Protein AF-A0A3D6BUP5-F1 (afdb_monomer_lite)

pLDDT: mean 82.73, std 11.27, range [47.06, 95.69]

Secondary structure (DSSP, 8-state):
-HHHHHHHHHHHHHHHHHB-TTSSB-HHHHHHHHHHHHHHHHHHHHHHHHHHHS---HHHHHHHHHHHHHHHHHHHHHHHHHHHHHHHHHIIIIIHHHHHHHHHHHHTT-

Organism: NCBI:txid1137281

Foldseek 3Di:
DVVVVVVVVVVVVVCVQQAPPVRHGHPNVVVVVVVVVVVLVVVLVVLLVVVVVDPDDPVVSVVVSVVVNVVCVCVVVVVVVVVVVVVVVCCVPPPVVVVVVVVVVVVVVD

Sequence (110 aa):
FMFGLMGGIYAISFADFFYAEDGSIGTGSWILRGLAVIIGVYGIYLYRKKQNQCSMDPKRKKKNLILMIVITFILGLGIFLSLEKWSSWYFDEHIVPAQQEEYKQMELQE

Structure (mmCIF, N/CA/C/O backbone):
data_AF-A0A3D6BUP5-F1
#
_entry.id   AF-A0A3D6BUP5-F1
#
loop_
_atom_site.group_PDB
_atom_site.id
_atom_site.type_symbol
_atom_site.label_atom_id
_atom_site.label_alt_id
_atom_site.label_comp_id
_atom_site.label_asym_id
_atom_site.label_entity_id
_atom_site.label_seq_id
_atom_site.pdbx_PDB_ins_code
_atom_site.Cartn_x
_atom_site.Cartn_y
_atom_site.Cartn_z
_atom_site.occupancy
_atom_site.B_iso_or_equiv
_atom_site.auth_seq_id
_atom_site.auth_comp_id
_atom_site.auth_asym_id
_atom_site.auth_atom_id
_atom_site.pdbx_PDB_model_num
ATOM 1 N N . PHE A 1 1 ? 29.931 7.486 -15.646 1.00 54.44 1 PHE A N 1
ATOM 2 C CA . PHE A 1 1 ? 30.003 6.218 -16.401 1.00 54.44 1 PHE A CA 1
ATOM 3 C C . PHE A 1 1 ? 29.979 4.995 -15.477 1.00 54.44 1 PHE A C 1
ATOM 5 O O . PHE A 1 1 ? 28.960 4.324 -15.462 1.00 54.44 1 PHE A O 1
ATOM 12 N N . MET A 1 2 ? 30.983 4.755 -14.614 1.00 47.06 2 MET A N 1
ATOM 13 C CA . MET A 1 2 ? 30.982 3.606 -13.671 1.00 47.06 2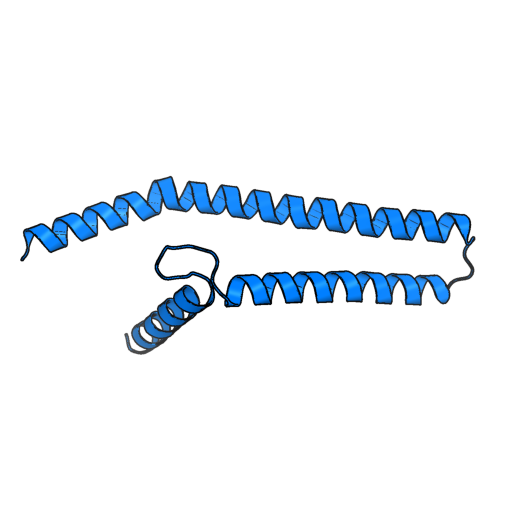 MET A CA 1
ATOM 14 C C . MET A 1 2 ? 29.786 3.563 -12.699 1.00 47.06 2 MET A C 1
ATOM 16 O O . MET A 1 2 ? 29.197 2.504 -12.525 1.00 47.06 2 MET A O 1
ATOM 20 N N . PHE A 1 3 ? 29.359 4.700 -12.133 1.00 50.34 3 PHE A N 1
ATOM 21 C CA . PHE A 1 3 ? 28.129 4.768 -11.320 1.00 50.34 3 PHE A CA 1
ATOM 22 C C . PHE A 1 3 ? 26.844 4.522 -12.129 1.00 50.34 3 PHE A C 1
ATOM 24 O O . PHE A 1 3 ? 25.864 4.037 -11.578 1.00 50.34 3 PHE A O 1
ATOM 31 N N . GLY A 1 4 ? 26.857 4.814 -13.435 1.00 51.75 4 GLY A N 1
ATOM 32 C CA . GLY A 1 4 ? 25.738 4.527 -14.337 1.00 51.75 4 GLY A CA 1
ATOM 33 C C . GLY A 1 4 ? 25.647 3.042 -14.686 1.00 51.75 4 GLY A C 1
ATOM 34 O O . GLY A 1 4 ? 24.555 2.496 -14.702 1.00 51.75 4 GLY A O 1
ATOM 35 N N . LEU A 1 5 ? 26.787 2.365 -14.868 1.00 55.19 5 LEU A N 1
ATOM 36 C CA . LEU A 1 5 ? 26.841 0.911 -15.057 1.00 55.19 5 LEU A CA 1
ATOM 37 C C . LEU A 1 5 ? 26.468 0.150 -13.776 1.00 55.19 5 LEU A C 1
ATOM 39 O O . LEU A 1 5 ? 25.670 -0.779 -13.835 1.00 55.19 5 LEU A O 1
ATOM 43 N N . MET A 1 6 ? 26.972 0.577 -12.610 1.00 55.34 6 MET A N 1
ATOM 44 C CA . MET A 1 6 ? 26.531 0.022 -11.321 1.00 55.34 6 MET A CA 1
ATOM 45 C C . MET A 1 6 ? 25.038 0.270 -11.075 1.00 55.34 6 MET A C 1
ATOM 47 O O . MET A 1 6 ? 24.347 -0.632 -10.610 1.00 55.34 6 MET A O 1
ATOM 51 N N . GLY A 1 7 ? 24.537 1.462 -11.415 1.00 60.03 7 GLY A N 1
ATOM 52 C CA . GLY A 1 7 ? 23.119 1.807 -11.318 1.00 60.03 7 GLY A CA 1
ATOM 53 C C . GLY A 1 7 ? 22.241 1.004 -12.278 1.00 60.03 7 GLY A C 1
ATOM 54 O O . GLY A 1 7 ? 21.168 0.572 -11.880 1.00 60.03 7 GLY A O 1
ATOM 55 N N . GLY A 1 8 ? 22.712 0.741 -13.500 1.00 60.91 8 GLY A N 1
ATOM 56 C CA . GLY A 1 8 ? 22.011 -0.074 -14.494 1.00 60.91 8 GLY A CA 1
ATOM 57 C C . GLY A 1 8 ? 21.876 -1.535 -14.068 1.00 60.91 8 GLY A C 1
ATOM 58 O O . GLY A 1 8 ? 20.780 -2.080 -14.110 1.00 60.91 8 GLY A O 1
ATOM 59 N N . ILE A 1 9 ? 22.951 -2.147 -13.558 1.00 66.00 9 ILE A N 1
ATOM 60 C CA . ILE A 1 9 ? 22.909 -3.523 -13.026 1.00 66.00 9 ILE A CA 1
ATOM 61 C C . ILE A 1 9 ? 21.960 -3.608 -11.822 1.00 66.00 9 ILE A C 1
ATOM 63 O O . ILE A 1 9 ? 21.170 -4.545 -11.719 1.00 66.00 9 ILE A O 1
ATOM 67 N N . TYR A 1 10 ? 21.991 -2.608 -10.935 1.00 67.56 10 TYR A N 1
ATOM 68 C CA . TYR A 1 10 ? 21.047 -2.530 -9.820 1.00 67.56 10 TYR A CA 1
ATOM 69 C C . TYR A 1 10 ? 19.604 -2.335 -10.285 1.00 67.56 10 TYR A C 1
ATOM 71 O O . TYR A 1 10 ? 18.713 -2.938 -9.704 1.00 67.56 10 TYR A O 1
ATOM 79 N N . ALA A 1 11 ? 19.361 -1.519 -11.311 1.00 69.75 11 ALA A N 1
ATOM 80 C CA . ALA A 1 11 ? 18.024 -1.259 -11.833 1.00 69.75 11 ALA A CA 1
ATOM 81 C C . ALA A 1 11 ? 17.416 -2.499 -12.503 1.00 69.75 11 ALA A C 1
ATOM 83 O O . ALA A 1 11 ? 16.241 -2.775 -12.289 1.00 69.75 11 ALA A O 1
ATOM 84 N N . ILE A 1 12 ? 18.221 -3.270 -13.239 1.00 65.75 12 ILE A N 1
ATOM 85 C CA . ILE A 1 12 ? 17.804 -4.540 -13.851 1.00 65.75 12 ILE A CA 1
ATOM 86 C C . ILE A 1 12 ? 17.514 -5.576 -12.761 1.00 65.75 12 ILE A C 1
ATOM 88 O O . ILE A 1 12 ? 16.417 -6.116 -12.704 1.00 65.75 12 ILE A O 1
ATOM 92 N N . SER A 1 13 ? 18.431 -5.759 -11.805 1.00 71.25 13 SER A N 1
ATOM 93 C CA . SER A 1 13 ? 18.207 -6.673 -10.676 1.00 71.25 13 SER A CA 1
ATOM 94 C C . SER A 1 13 ? 17.016 -6.260 -9.803 1.00 71.25 13 SER A C 1
ATOM 96 O O . SER A 1 13 ? 16.349 -7.113 -9.219 1.00 71.25 13 SER A O 1
ATOM 98 N N . PHE A 1 14 ? 16.752 -4.959 -9.689 1.00 73.38 14 PHE A N 1
ATOM 99 C CA . PHE A 1 14 ? 15.584 -4.430 -9.001 1.00 73.38 14 PHE A CA 1
ATOM 100 C C . PHE A 1 14 ? 14.310 -4.736 -9.794 1.00 73.38 14 PHE A C 1
ATOM 102 O O . PHE A 1 14 ? 13.349 -5.228 -9.211 1.00 73.38 14 PHE A O 1
ATOM 109 N N . ALA A 1 15 ? 14.304 -4.509 -11.109 1.00 74.00 15 ALA A N 1
ATOM 110 C CA . ALA A 1 15 ? 13.175 -4.835 -11.974 1.00 74.00 15 ALA A CA 1
ATOM 111 C C . ALA A 1 15 ? 12.831 -6.332 -11.912 1.00 74.00 15 ALA A C 1
ATOM 113 O O . ALA A 1 15 ? 11.687 -6.649 -11.604 1.00 74.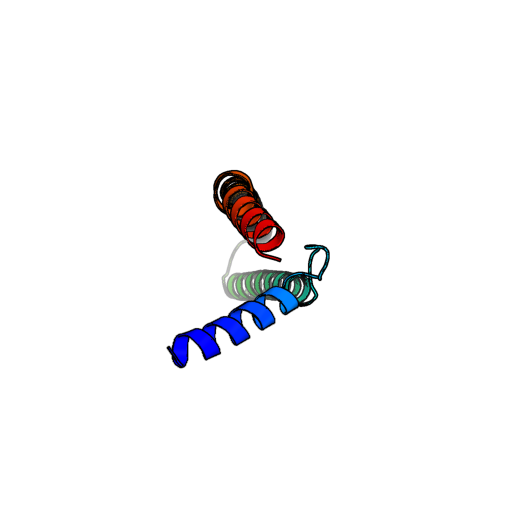00 15 ALA A O 1
ATOM 114 N N . ASP A 1 16 ? 13.814 -7.226 -12.042 1.00 75.88 16 ASP A N 1
ATOM 115 C CA . ASP A 1 16 ? 13.627 -8.687 -11.956 1.00 75.88 16 ASP A CA 1
ATOM 116 C C . ASP A 1 16 ? 13.140 -9.157 -10.575 1.00 75.88 16 ASP A C 1
ATOM 118 O O . ASP A 1 16 ? 12.500 -10.198 -10.423 1.00 75.88 16 ASP A O 1
ATOM 122 N N . PHE A 1 17 ? 13.436 -8.397 -9.516 1.00 79.12 17 PHE A N 1
ATOM 123 C CA . PHE A 1 17 ? 12.920 -8.704 -8.186 1.00 79.12 17 PHE A CA 1
ATOM 124 C C . PHE A 1 17 ? 11.429 -8.355 -8.061 1.00 79.12 17 PHE A C 1
ATOM 126 O O . PHE A 1 17 ? 10.684 -9.069 -7.383 1.00 79.12 17 PHE A O 1
ATOM 133 N N . PHE A 1 18 ? 10.969 -7.275 -8.700 1.00 80.00 18 PHE A N 1
ATOM 134 C CA . PHE A 1 18 ? 9.581 -6.797 -8.615 1.00 80.00 18 PHE A CA 1
ATOM 135 C C . PHE A 1 18 ? 8.666 -7.313 -9.731 1.00 80.00 18 PHE A C 1
ATOM 137 O O . PHE A 1 18 ? 7.453 -7.390 -9.505 1.00 80.00 18 PHE A O 1
ATOM 144 N N . TYR A 1 19 ? 9.228 -7.719 -10.867 1.00 76.75 19 TYR A N 1
ATOM 145 C CA . TYR A 1 19 ? 8.537 -8.199 -12.060 1.00 76.75 19 TYR A CA 1
ATOM 146 C C . TYR A 1 19 ? 9.136 -9.533 -12.516 1.00 76.75 19 TYR A C 1
ATOM 148 O O . TYR A 1 19 ? 10.337 -9.746 -12.406 1.00 76.75 19 TYR A O 1
ATOM 156 N N . ALA A 1 20 ? 8.300 -10.447 -12.994 1.00 76.50 20 ALA A N 1
ATOM 157 C CA . ALA A 1 20 ? 8.754 -11.658 -13.670 1.00 76.50 20 ALA A CA 1
ATOM 158 C C . ALA A 1 20 ? 9.092 -11.362 -15.145 1.00 76.50 20 ALA A C 1
ATOM 160 O O . ALA A 1 20 ? 8.752 -10.296 -15.657 1.00 76.50 20 ALA A O 1
ATOM 161 N N . GLU A 1 21 ? 9.741 -12.304 -15.839 1.00 68.56 21 GLU A N 1
ATOM 162 C CA . GLU A 1 21 ? 10.139 -12.139 -17.252 1.00 68.56 21 GLU A CA 1
ATOM 163 C C . GLU A 1 21 ? 8.951 -11.878 -18.197 1.00 68.56 21 GLU A C 1
ATOM 165 O O . GLU A 1 21 ? 9.111 -11.269 -19.250 1.00 68.56 21 GLU A O 1
ATOM 170 N N . ASP A 1 22 ? 7.744 -12.292 -17.809 1.00 69.12 22 ASP A N 1
ATOM 171 C CA . ASP A 1 22 ? 6.489 -12.035 -18.523 1.00 69.12 22 ASP A CA 1
ATOM 172 C C . ASP A 1 22 ? 5.844 -10.680 -18.160 1.00 69.12 22 ASP A C 1
ATOM 174 O O . ASP A 1 22 ? 4.725 -10.385 -18.580 1.00 69.12 22 ASP A O 1
ATOM 178 N N . GLY A 1 23 ? 6.523 -9.855 -17.356 1.00 66.88 23 GLY A N 1
ATOM 179 C CA . GLY A 1 23 ? 6.004 -8.597 -16.820 1.00 66.88 23 GLY A CA 1
ATOM 180 C C . GLY A 1 23 ? 4.974 -8.784 -15.702 1.00 66.88 23 GLY A C 1
ATOM 181 O O . GLY A 1 23 ? 4.403 -7.803 -15.220 1.00 66.88 23 GLY A O 1
ATOM 182 N N . SER A 1 24 ? 4.720 -10.023 -15.266 1.00 74.12 24 SER A N 1
ATOM 183 C CA . SER A 1 24 ? 3.799 -10.299 -14.168 1.00 74.12 24 SER A CA 1
ATOM 184 C C . SER A 1 24 ? 4.417 -9.956 -12.807 1.00 74.12 24 SER A C 1
ATOM 186 O O . SER A 1 24 ? 5.591 -9.612 -12.676 1.00 74.12 24 SER A O 1
ATOM 188 N N . ILE A 1 25 ? 3.595 -9.989 -11.759 1.00 79.25 25 ILE A N 1
ATOM 189 C CA . ILE A 1 25 ? 3.983 -9.568 -10.408 1.00 79.25 25 ILE A CA 1
ATOM 190 C C . ILE A 1 25 ? 5.068 -10.508 -9.861 1.00 79.25 25 ILE A C 1
ATOM 192 O O . ILE A 1 25 ? 4.783 -11.650 -9.498 1.00 79.25 25 ILE A O 1
ATOM 196 N N . GLY A 1 26 ? 6.290 -9.995 -9.724 1.00 83.00 26 GLY A N 1
ATOM 197 C CA . GLY A 1 26 ? 7.426 -10.718 -9.162 1.00 83.00 26 GLY A CA 1
ATOM 198 C C . GLY A 1 26 ? 7.357 -10.887 -7.640 1.00 83.00 26 GLY A C 1
ATOM 199 O O . GLY A 1 26 ? 6.522 -10.309 -6.931 1.00 83.00 26 GLY A O 1
ATOM 200 N N . THR A 1 27 ? 8.279 -11.686 -7.107 1.00 83.31 27 THR A N 1
ATOM 201 C CA . THR A 1 27 ? 8.342 -12.056 -5.682 1.00 83.31 27 THR A CA 1
ATOM 202 C C . THR A 1 27 ? 8.479 -10.839 -4.756 1.00 83.31 27 THR A C 1
ATOM 204 O O . THR A 1 27 ? 7.848 -10.776 -3.699 1.00 83.31 27 THR A O 1
ATOM 207 N N . GLY A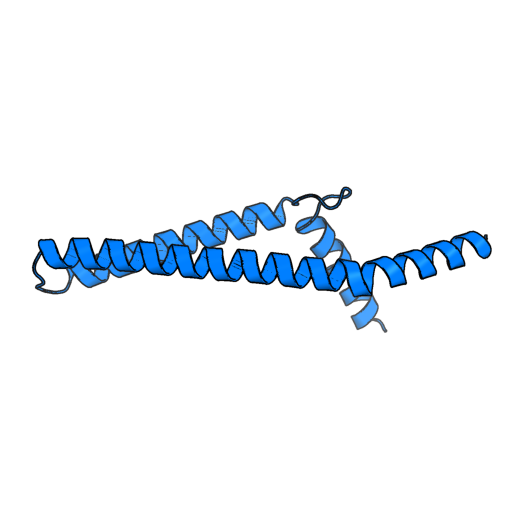 1 28 ? 9.249 -9.830 -5.162 1.00 82.38 28 GLY A N 1
ATOM 208 C CA . GLY A 1 28 ? 9.454 -8.586 -4.423 1.00 82.38 28 GLY A CA 1
ATOM 209 C C . GLY A 1 28 ? 8.182 -7.765 -4.252 1.00 82.38 28 GLY A C 1
ATOM 210 O O . GLY A 1 28 ? 7.941 -7.204 -3.181 1.00 82.38 28 GLY A O 1
ATOM 211 N N . SER A 1 29 ? 7.314 -7.764 -5.263 1.00 83.94 29 SER A N 1
ATOM 212 C CA . SER A 1 29 ? 6.019 -7.083 -5.208 1.00 83.94 29 SER A CA 1
ATOM 213 C C . SER A 1 29 ? 5.082 -7.739 -4.189 1.00 83.94 29 SER A C 1
ATOM 215 O O . SER A 1 29 ? 4.386 -7.047 -3.441 1.00 83.94 29 SER A O 1
ATOM 217 N N . TRP A 1 30 ? 5.115 -9.070 -4.070 1.00 86.12 30 TRP A N 1
ATOM 218 C CA . TRP A 1 30 ? 4.404 -9.796 -3.012 1.00 86.12 30 TRP A CA 1
ATOM 219 C C . TRP A 1 30 ? 4.963 -9.513 -1.616 1.00 86.12 30 TRP A C 1
ATOM 221 O O . TRP A 1 30 ? 4.186 -9.304 -0.681 1.00 86.12 30 TRP A O 1
ATOM 231 N N . ILE A 1 31 ? 6.289 -9.434 -1.471 1.00 89.19 31 ILE A N 1
ATOM 232 C CA . ILE A 1 31 ? 6.939 -9.079 -0.201 1.00 89.19 31 ILE A CA 1
ATOM 233 C C . ILE A 1 31 ? 6.542 -7.662 0.235 1.00 89.19 31 ILE A C 1
ATOM 235 O O . ILE A 1 31 ? 6.169 -7.464 1.392 1.00 89.19 31 ILE A O 1
ATOM 239 N N . LEU A 1 32 ? 6.551 -6.686 -0.681 1.00 86.88 32 LEU A N 1
ATOM 240 C CA . LEU A 1 32 ? 6.118 -5.310 -0.403 1.00 86.88 32 LEU A CA 1
ATOM 241 C C . LEU A 1 32 ? 4.661 -5.249 0.060 1.00 86.88 32 LEU A C 1
ATOM 243 O O . LEU A 1 32 ? 4.354 -4.583 1.050 1.00 86.88 32 LEU A O 1
ATOM 247 N N . ARG A 1 33 ? 3.763 -5.974 -0.616 1.00 88.94 33 ARG A N 1
ATOM 248 C CA . ARG A 1 33 ? 2.350 -6.072 -0.218 1.00 88.94 33 ARG A CA 1
ATOM 249 C C . ARG A 1 33 ? 2.205 -6.703 1.168 1.00 88.94 33 ARG A C 1
ATOM 251 O O . ARG A 1 33 ? 1.446 -6.196 1.991 1.00 88.94 33 ARG A O 1
ATOM 258 N N . GLY A 1 34 ? 2.972 -7.754 1.461 1.00 92.00 34 GLY A N 1
ATOM 259 C CA . GLY A 1 34 ? 3.027 -8.374 2.787 1.00 92.00 34 GLY A CA 1
ATOM 260 C C . GLY A 1 34 ? 3.481 -7.396 3.875 1.00 92.00 34 GLY A C 1
ATOM 261 O O . GLY A 1 34 ? 2.814 -7.256 4.901 1.00 92.00 34 GLY A O 1
ATOM 262 N N . LEU A 1 35 ? 4.565 -6.655 3.630 1.00 92.31 35 LEU A N 1
ATOM 263 C CA . LEU A 1 35 ? 5.057 -5.612 4.535 1.00 92.31 35 LEU A CA 1
ATOM 264 C C . LEU A 1 35 ? 4.022 -4.507 4.760 1.00 92.31 35 LEU A C 1
ATOM 266 O O . LEU A 1 35 ? 3.811 -4.098 5.902 1.00 92.31 35 LEU A O 1
ATOM 270 N N . ALA A 1 36 ? 3.332 -4.062 3.709 1.00 89.62 36 ALA A N 1
ATOM 271 C CA . ALA A 1 36 ? 2.274 -3.063 3.822 1.00 89.62 36 ALA A CA 1
ATOM 272 C C . ALA A 1 36 ? 1.138 -3.532 4.751 1.00 89.62 36 ALA A C 1
ATOM 274 O O . ALA A 1 36 ? 0.691 -2.772 5.613 1.00 89.62 36 ALA A O 1
ATOM 275 N N . VAL A 1 37 ? 0.720 -4.799 4.646 1.00 91.75 37 VAL A N 1
ATOM 276 C CA . VAL A 1 37 ? -0.284 -5.387 5.550 1.00 91.75 37 VAL A CA 1
ATOM 277 C C . VAL A 1 37 ? 0.233 -5.441 6.988 1.00 91.75 37 VAL A C 1
ATOM 279 O O . VAL A 1 37 ? -0.489 -5.045 7.904 1.00 91.75 37 VAL A O 1
ATOM 282 N N . ILE A 1 38 ? 1.482 -5.867 7.205 1.00 94.88 38 ILE A N 1
ATOM 283 C CA . ILE A 1 38 ? 2.095 -5.919 8.543 1.00 94.88 38 ILE A CA 1
ATOM 284 C C . ILE A 1 38 ? 2.114 -4.528 9.186 1.00 94.88 38 ILE A C 1
ATOM 286 O O . ILE A 1 38 ? 1.708 -4.381 10.340 1.00 94.88 38 ILE A O 1
ATOM 290 N N . ILE A 1 39 ? 2.523 -3.498 8.441 1.00 92.81 39 ILE A N 1
ATOM 291 C CA . ILE A 1 39 ? 2.544 -2.107 8.914 1.00 92.81 39 ILE A CA 1
ATOM 292 C C . ILE A 1 39 ? 1.126 -1.629 9.245 1.00 92.81 39 ILE A C 1
ATOM 294 O O . ILE A 1 39 ? 0.914 -1.029 10.300 1.00 92.81 39 ILE A O 1
ATOM 298 N N . GLY A 1 40 ? 0.142 -1.936 8.395 1.00 92.38 40 GLY A N 1
ATOM 299 C CA . GLY A 1 40 ? -1.262 -1.609 8.644 1.00 92.38 40 GLY A CA 1
ATOM 300 C C . GLY A 1 40 ? -1.792 -2.243 9.934 1.00 92.38 40 GLY A C 1
ATOM 301 O O . GLY A 1 40 ? -2.347 -1.550 10.790 1.00 92.38 40 GLY A O 1
ATOM 302 N N . VAL A 1 41 ? -1.557 -3.545 10.129 1.00 93.81 41 VAL A N 1
ATOM 303 C CA . VAL A 1 41 ? -1.943 -4.276 11.349 1.00 93.81 41 VAL A CA 1
ATOM 304 C C . VAL A 1 41 ? -1.229 -3.713 12.577 1.00 93.81 41 VAL A C 1
ATOM 306 O O . VAL A 1 41 ? -1.857 -3.501 13.618 1.00 93.81 41 VAL A O 1
ATOM 309 N N . TYR A 1 42 ? 0.065 -3.416 12.461 1.00 94.38 42 TYR A N 1
ATOM 310 C CA . TYR A 1 42 ? 0.850 -2.820 13.536 1.00 94.38 42 TYR A CA 1
ATOM 311 C C . TYR A 1 42 ? 0.324 -1.430 13.930 1.00 94.38 42 TYR A C 1
ATOM 313 O O . TYR A 1 42 ? 0.179 -1.135 15.119 1.00 94.38 42 TYR A O 1
ATOM 321 N N . GLY A 1 43 ? -0.060 -0.604 12.953 1.00 93.06 43 GLY A N 1
ATOM 322 C CA . GLY A 1 43 ? -0.707 0.687 13.184 1.00 93.06 43 GLY A CA 1
ATOM 323 C C . GLY A 1 43 ? -2.028 0.555 13.947 1.00 93.06 43 GLY A C 1
ATOM 324 O O . GLY A 1 43 ? -2.249 1.262 14.934 1.00 93.06 43 GLY A O 1
ATOM 325 N N . ILE A 1 44 ? -2.877 -0.407 13.566 1.00 93.25 44 ILE A N 1
ATOM 326 C CA . ILE A 1 44 ? -4.137 -0.705 14.271 1.00 93.25 44 ILE A CA 1
ATOM 327 C C . ILE A 1 44 ? -3.862 -1.153 15.712 1.00 93.25 44 ILE A C 1
ATOM 329 O O . ILE A 1 44 ? -4.541 -0.710 16.644 1.00 93.25 44 ILE A O 1
ATOM 333 N N . TYR A 1 45 ? -2.858 -2.007 15.918 1.00 93.56 45 TYR A N 1
ATOM 334 C CA . TYR A 1 45 ? -2.461 -2.472 17.245 1.00 93.56 45 TYR A CA 1
ATOM 335 C C . TYR A 1 45 ? -2.012 -1.315 18.147 1.00 93.56 45 TYR A C 1
ATOM 337 O O . TYR A 1 45 ? -2.506 -1.183 19.272 1.00 93.56 45 TYR A O 1
ATOM 345 N N . LEU A 1 46 ? -1.131 -0.440 17.651 1.00 92.44 46 LEU A N 1
ATOM 346 C CA . LEU A 1 46 ? -0.676 0.742 18.386 1.00 92.44 46 LEU A CA 1
ATOM 347 C C . LEU A 1 46 ? -1.834 1.686 18.715 1.00 92.44 46 LEU A C 1
ATOM 349 O O . LEU A 1 46 ? -1.950 2.145 19.855 1.00 92.44 46 LEU A O 1
ATOM 353 N N . TYR A 1 47 ? -2.728 1.922 17.755 1.00 90.88 47 TYR A N 1
ATOM 354 C CA . TYR A 1 47 ? -3.916 2.743 17.958 1.00 90.88 47 TYR A CA 1
ATOM 355 C C . TYR A 1 47 ? -4.822 2.161 19.052 1.00 90.88 47 TYR A C 1
ATOM 357 O O . TYR A 1 47 ? -5.217 2.868 19.983 1.00 90.88 47 TYR A O 1
ATOM 365 N N . ARG A 1 48 ? -5.080 0.847 19.021 1.00 89.62 48 ARG A N 1
ATOM 366 C CA . ARG A 1 48 ? -5.859 0.144 20.053 1.00 89.62 48 ARG A CA 1
ATOM 367 C C . ARG A 1 48 ? -5.187 0.215 21.425 1.00 89.62 48 ARG A C 1
ATOM 369 O O . ARG A 1 48 ? -5.871 0.474 22.417 1.00 89.62 48 ARG A O 1
ATOM 376 N N . LYS A 1 49 ? -3.863 0.028 21.499 1.00 90.94 49 LYS A N 1
ATOM 377 C CA . LYS A 1 49 ? -3.086 0.161 22.743 1.00 90.94 49 LYS A CA 1
ATOM 378 C C . LYS A 1 49 ? -3.221 1.568 23.321 1.00 90.94 49 LYS A C 1
ATOM 380 O O . LYS A 1 49 ? -3.496 1.704 24.510 1.00 90.94 49 LYS A O 1
ATOM 385 N N . LYS A 1 50 ? -3.118 2.607 22.487 1.00 87.88 50 LYS A N 1
ATOM 386 C CA . LYS A 1 50 ? -3.270 4.000 22.923 1.00 87.88 50 LYS A CA 1
ATOM 387 C C . LYS A 1 50 ? -4.690 4.297 23.405 1.00 87.88 50 LYS A C 1
ATOM 389 O O . LYS A 1 50 ? -4.860 4.869 24.476 1.00 87.88 50 LYS A O 1
ATOM 394 N N . GLN A 1 51 ? -5.712 3.817 22.697 1.00 86.25 51 GLN A N 1
ATOM 395 C CA . GLN A 1 51 ? -7.102 3.944 23.144 1.00 86.25 51 GLN A CA 1
ATOM 396 C C . GLN A 1 51 ? -7.401 3.182 24.450 1.00 86.25 51 GLN A C 1
ATOM 398 O O . GLN A 1 51 ? -8.359 3.516 25.144 1.00 86.25 51 GLN A O 1
ATOM 403 N N . ASN A 1 52 ? -6.653 2.126 24.791 1.00 85.06 52 ASN A N 1
ATOM 404 C CA . ASN A 1 52 ? -6.775 1.412 26.073 1.00 85.06 52 ASN A CA 1
ATOM 405 C C . ASN A 1 52 ? -6.214 2.197 27.261 1.00 85.06 52 ASN A C 1
ATOM 407 O O . ASN A 1 52 ? -6.633 1.941 28.382 1.00 85.06 52 ASN A O 1
ATOM 411 N N . GLN A 1 53 ? -5.317 3.151 27.020 1.00 83.94 53 GLN A N 1
ATOM 412 C CA . GLN A 1 53 ? -4.720 3.977 28.070 1.00 83.94 53 GLN A CA 1
ATOM 413 C C . GLN A 1 53 ? -5.578 5.197 28.434 1.00 83.94 53 GLN A C 1
ATOM 415 O O . GLN A 1 53 ? -5.334 5.833 29.453 1.00 83.94 53 GLN A O 1
ATOM 420 N N . CYS A 1 54 ? -6.580 5.535 27.619 1.00 78.75 54 CYS A N 1
ATOM 421 C CA . CYS A 1 54 ? -7.484 6.653 27.871 1.00 78.75 54 CYS A CA 1
ATOM 422 C C . CYS A 1 54 ? -8.803 6.167 28.492 1.00 78.75 54 CYS A C 1
ATOM 424 O O . CYS A 1 54 ? -9.378 5.176 28.039 1.00 78.75 54 CYS A O 1
ATOM 426 N N . SER A 1 55 ? -9.329 6.911 29.471 1.00 73.88 55 SER A N 1
ATOM 427 C CA . SER A 1 55 ? -10.690 6.720 29.990 1.00 73.88 55 SER A CA 1
ATOM 428 C C . SER A 1 55 ? -11.709 7.236 28.966 1.00 73.88 55 SER A C 1
ATOM 430 O O . SER A 1 55 ? -12.086 8.406 28.963 1.00 73.88 55 SER A O 1
ATOM 432 N N . MET A 1 56 ? -12.093 6.380 28.018 1.00 74.12 56 MET A N 1
ATOM 433 C CA . MET A 1 56 ? -13.112 6.667 27.006 1.00 74.12 56 MET A CA 1
ATOM 434 C C . MET A 1 56 ? -14.216 5.614 27.021 1.00 74.12 56 MET A C 1
ATOM 436 O O . MET A 1 56 ? -13.957 4.432 27.241 1.00 74.12 56 MET A O 1
ATOM 440 N N . ASP A 1 57 ? -15.440 6.047 26.708 1.00 84.88 57 ASP A N 1
ATOM 441 C CA . ASP A 1 57 ? -16.601 5.166 26.571 1.00 84.88 57 ASP A CA 1
ATOM 442 C C . ASP A 1 57 ? -16.307 4.012 25.579 1.00 84.88 57 ASP A C 1
ATOM 444 O O . ASP A 1 57 ? -15.944 4.269 24.417 1.00 84.88 57 ASP A O 1
ATOM 448 N N . PRO A 1 58 ? -16.489 2.740 25.991 1.00 83.81 58 PRO A N 1
ATOM 449 C CA . PRO A 1 58 ? -16.237 1.571 25.151 1.00 83.81 58 PRO A CA 1
ATOM 450 C C . PRO A 1 58 ? -17.040 1.562 23.840 1.00 83.81 58 PRO A C 1
ATOM 452 O O . PRO A 1 58 ? -16.563 1.012 22.843 1.00 83.81 58 PRO A O 1
ATOM 455 N N . LYS A 1 59 ? -18.226 2.186 23.785 1.00 87.25 59 LYS A N 1
ATOM 456 C CA . LYS A 1 59 ? -19.024 2.299 22.552 1.00 87.25 59 LYS A CA 1
ATOM 457 C C . LYS A 1 59 ? -18.373 3.247 21.544 1.00 87.25 59 LYS A C 1
ATOM 459 O O . LYS A 1 59 ? -18.297 2.914 20.361 1.00 87.25 59 LYS A O 1
ATOM 464 N N . ARG A 1 60 ? -17.863 4.402 21.994 1.00 83.69 60 ARG A N 1
ATOM 465 C CA . ARG A 1 60 ? -17.169 5.375 21.123 1.00 83.69 60 ARG A CA 1
ATOM 466 C C . ARG A 1 60 ? -15.824 4.847 20.638 1.00 83.69 60 ARG A C 1
ATOM 468 O O . ARG A 1 60 ? -15.471 5.027 19.478 1.00 83.69 60 ARG A O 1
ATOM 475 N N . LYS A 1 61 ? -15.125 4.106 21.492 1.00 86.38 61 LYS A N 1
ATOM 476 C CA . LYS A 1 61 ? -13.857 3.454 21.166 1.00 86.38 61 LYS A CA 1
ATOM 477 C C . LYS A 1 61 ? -13.963 2.489 19.982 1.00 86.38 61 LYS A C 1
ATOM 479 O O . LYS A 1 61 ? -13.162 2.572 19.055 1.00 86.38 61 LYS A O 1
ATOM 484 N N . LYS A 1 62 ? -14.991 1.629 19.974 1.00 87.19 62 LYS A N 1
ATOM 485 C CA . LYS A 1 62 ? -15.262 0.702 18.860 1.00 87.19 62 LYS A CA 1
ATOM 486 C C . LYS A 1 62 ? -15.543 1.445 17.554 1.00 87.19 62 LYS A C 1
ATOM 488 O O . LYS A 1 62 ? -14.968 1.095 16.530 1.00 87.19 62 LYS A O 1
ATOM 493 N N . LYS A 1 63 ? -16.380 2.489 17.599 1.00 90.69 63 LYS A N 1
ATOM 494 C CA . LYS A 1 63 ? -16.702 3.304 16.416 1.00 90.69 63 LYS A CA 1
ATOM 495 C C . LYS A 1 63 ? -15.460 3.984 15.836 1.00 90.69 63 LYS A C 1
ATOM 497 O O . LYS A 1 63 ? -15.246 3.902 14.635 1.00 90.69 63 LYS A O 1
ATOM 502 N N . ASN A 1 64 ? -14.610 4.569 16.680 1.00 89.69 64 ASN A N 1
ATOM 503 C CA . ASN A 1 64 ? -13.379 5.223 16.230 1.00 89.69 64 ASN A CA 1
ATOM 504 C C . ASN A 1 64 ? -12.357 4.233 15.655 1.00 89.69 64 ASN A C 1
ATOM 506 O O . ASN A 1 64 ? -11.689 4.553 14.679 1.00 89.69 64 ASN A O 1
ATOM 510 N N . LEU A 1 65 ? -12.246 3.030 16.229 1.00 90.12 65 LEU A N 1
ATOM 511 C CA . LEU A 1 65 ? -11.380 1.982 15.685 1.00 90.12 65 LEU A CA 1
ATOM 512 C C . LEU A 1 65 ? -11.837 1.554 14.284 1.00 90.12 65 LEU A C 1
ATOM 514 O O . LEU A 1 65 ? -11.017 1.480 13.376 1.00 90.12 65 LEU A O 1
ATOM 518 N N . ILE A 1 66 ? -13.141 1.319 14.106 1.00 93.62 66 ILE A N 1
ATOM 519 C CA . ILE A 1 66 ? -13.721 0.975 12.800 1.00 93.62 66 ILE A CA 1
ATOM 520 C C . ILE A 1 66 ? -13.494 2.116 11.807 1.00 93.62 66 ILE A C 1
ATOM 522 O O . ILE A 1 66 ? -13.036 1.868 10.698 1.00 93.62 66 ILE A O 1
ATOM 526 N N . LEU A 1 67 ? -13.751 3.361 12.216 1.00 93.62 67 LEU A N 1
ATOM 527 C CA . LEU A 1 67 ? -13.565 4.534 11.366 1.00 93.62 67 LEU A CA 1
ATOM 528 C C . LEU A 1 67 ? -12.117 4.658 10.876 1.00 93.62 67 LEU A C 1
ATOM 530 O O . LEU A 1 67 ? -11.896 4.853 9.686 1.00 93.62 67 LEU A O 1
ATOM 534 N N . MET A 1 68 ? -11.140 4.495 11.772 1.00 93.12 68 MET A N 1
ATOM 535 C CA . MET A 1 68 ? -9.722 4.515 11.405 1.00 93.12 68 MET A CA 1
ATOM 536 C C . MET A 1 68 ? -9.385 3.433 10.380 1.00 93.12 68 MET A C 1
ATOM 538 O O . MET A 1 68 ? -8.769 3.739 9.368 1.00 93.12 68 MET A O 1
ATOM 542 N N . ILE A 1 69 ? -9.824 2.191 10.606 1.00 93.56 69 ILE A N 1
ATOM 543 C CA . ILE A 1 69 ? -9.572 1.077 9.679 1.00 93.56 69 ILE A CA 1
ATOM 544 C C . ILE A 1 69 ? -10.171 1.374 8.302 1.00 93.56 69 ILE A C 1
ATOM 546 O O . ILE A 1 69 ? -9.490 1.214 7.293 1.00 93.56 69 ILE A O 1
ATOM 550 N N . VAL A 1 70 ? -11.422 1.839 8.261 1.00 95.69 70 VAL A N 1
ATOM 551 C CA . VAL A 1 70 ? -12.132 2.154 7.015 1.00 95.69 70 VAL A CA 1
ATOM 552 C C . VAL A 1 70 ? -11.425 3.271 6.250 1.00 95.69 70 VAL A C 1
ATOM 554 O O . VAL A 1 70 ? -11.172 3.120 5.059 1.00 95.69 70 VAL A O 1
ATOM 557 N N . ILE A 1 71 ? -11.051 4.364 6.920 1.00 94.75 71 ILE A N 1
ATOM 558 C CA . ILE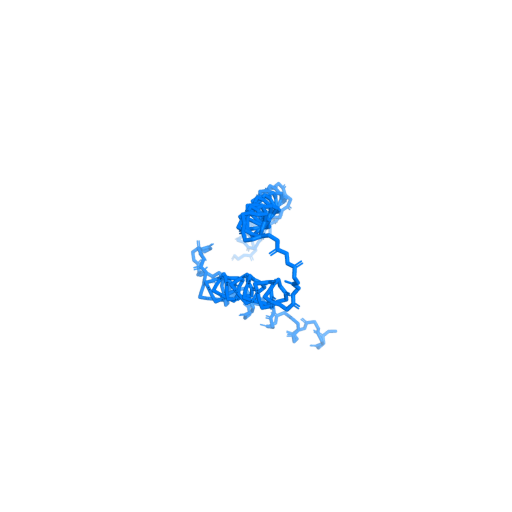 A 1 71 ? -10.347 5.485 6.282 1.00 94.75 71 ILE A CA 1
ATOM 559 C C . ILE A 1 71 ? -8.979 5.041 5.764 1.00 94.75 71 ILE A C 1
ATOM 561 O O . ILE A 1 71 ? -8.642 5.330 4.620 1.00 94.75 71 ILE A O 1
ATOM 565 N N . THR A 1 72 ? -8.201 4.314 6.570 1.00 93.19 72 THR A N 1
ATOM 566 C CA . THR A 1 72 ? -6.891 3.804 6.148 1.00 93.19 72 THR A CA 1
ATOM 567 C C . THR A 1 72 ? -7.016 2.869 4.948 1.00 93.19 72 THR A C 1
ATOM 569 O O . THR A 1 72 ? -6.204 2.956 4.034 1.00 93.19 72 THR A O 1
ATOM 572 N N . PHE A 1 73 ? -8.040 2.016 4.909 1.00 93.06 73 PHE A N 1
ATOM 573 C CA . PHE A 1 73 ? -8.275 1.109 3.789 1.00 93.06 73 PHE A CA 1
ATOM 574 C C . PHE A 1 73 ? -8.680 1.854 2.512 1.00 93.06 73 PHE A C 1
ATOM 576 O O . PHE A 1 73 ? -8.092 1.617 1.461 1.00 93.06 73 PHE A O 1
ATOM 583 N N . ILE A 1 74 ? -9.633 2.789 2.608 1.00 94.81 74 ILE A N 1
ATOM 584 C CA . ILE A 1 74 ? -10.098 3.588 1.465 1.00 94.81 74 ILE A CA 1
ATOM 585 C C . ILE A 1 74 ? -8.960 4.442 0.906 1.00 94.81 74 ILE A C 1
ATOM 587 O O . ILE A 1 74 ? -8.750 4.451 -0.302 1.00 94.81 74 ILE A O 1
ATOM 591 N N . LEU A 1 75 ? -8.208 5.135 1.765 1.00 93.69 75 LEU A N 1
ATOM 592 C CA . LEU A 1 75 ? -7.082 5.956 1.321 1.00 93.69 75 LEU A CA 1
ATOM 593 C C . LEU A 1 75 ? -5.944 5.096 0.773 1.00 93.69 75 LEU A C 1
ATOM 595 O O . LEU A 1 75 ? -5.415 5.408 -0.286 1.00 93.69 75 LEU A O 1
ATOM 599 N N . GLY A 1 76 ? -5.590 4.007 1.457 1.00 90.75 76 GLY A N 1
ATOM 600 C CA . GLY A 1 76 ? -4.514 3.115 1.031 1.00 90.75 76 GLY A CA 1
ATOM 601 C C . GLY A 1 76 ? -4.786 2.494 -0.337 1.00 90.75 76 GLY A C 1
ATOM 602 O O . GLY A 1 76 ? -3.964 2.621 -1.240 1.00 90.75 76 GLY A O 1
ATOM 603 N N . LEU A 1 77 ? -5.959 1.879 -0.518 1.00 91.88 77 LEU A N 1
ATOM 604 C CA . LEU A 1 77 ? -6.341 1.297 -1.806 1.00 91.88 77 LEU A CA 1
ATOM 605 C C . LEU A 1 77 ? -6.610 2.354 -2.871 1.00 91.88 77 LEU A C 1
ATOM 607 O O . LEU A 1 77 ? -6.212 2.170 -4.015 1.00 91.88 77 LEU A O 1
ATOM 611 N N . GLY A 1 78 ? -7.270 3.455 -2.510 1.00 92.94 78 GLY A N 1
ATOM 612 C CA . GLY A 1 78 ? -7.581 4.527 -3.449 1.00 92.94 78 GLY A CA 1
ATOM 613 C C . GLY A 1 78 ? -6.317 5.142 -4.041 1.00 92.94 78 GLY A C 1
ATOM 614 O O . GLY A 1 78 ? -6.217 5.276 -5.259 1.00 92.94 78 GLY A O 1
ATOM 615 N N . ILE A 1 79 ? -5.326 5.449 -3.199 1.00 92.31 79 ILE A N 1
ATOM 616 C CA . ILE A 1 79 ? -4.024 5.955 -3.648 1.00 92.31 79 ILE A CA 1
ATOM 617 C C . ILE A 1 79 ? -3.305 4.896 -4.484 1.00 92.31 79 ILE A C 1
ATOM 619 O O . ILE A 1 79 ? -2.828 5.220 -5.566 1.00 92.31 79 ILE A O 1
ATOM 623 N N . PHE A 1 80 ? -3.263 3.641 -4.024 1.00 89.44 80 PHE A N 1
ATOM 624 C CA . PHE A 1 80 ? -2.588 2.558 -4.742 1.00 89.44 80 PHE A CA 1
ATOM 625 C C . PHE A 1 80 ? -3.137 2.373 -6.164 1.00 89.44 80 PHE A C 1
ATOM 627 O O . PHE A 1 80 ? -2.378 2.460 -7.124 1.00 89.44 80 PHE A O 1
ATOM 634 N N . LEU A 1 81 ? -4.456 2.209 -6.307 1.00 91.69 81 LEU A N 1
ATOM 635 C CA . LEU A 1 81 ? -5.104 2.015 -7.608 1.00 91.69 81 LEU A CA 1
ATOM 636 C C . LEU A 1 81 ? -4.969 3.241 -8.513 1.00 91.69 81 LEU A C 1
ATOM 638 O O . LEU A 1 81 ? -4.822 3.105 -9.726 1.00 91.69 81 LEU A O 1
ATOM 642 N N . SER A 1 82 ? -5.021 4.442 -7.931 1.00 92.38 82 SER A N 1
ATOM 643 C CA . SER A 1 82 ? -4.832 5.675 -8.696 1.00 92.38 82 SER A CA 1
ATOM 644 C C . SER A 1 82 ? -3.418 5.743 -9.263 1.00 92.38 82 SER A C 1
ATOM 646 O O . SER A 1 82 ? -3.265 5.987 -10.454 1.00 92.38 82 SER A O 1
ATOM 648 N N . LEU A 1 83 ? -2.399 5.482 -8.437 1.00 89.75 83 LEU A N 1
ATOM 649 C CA . LEU A 1 83 ? -0.999 5.499 -8.860 1.00 89.75 83 LEU A CA 1
ATOM 650 C C . LEU A 1 83 ? -0.707 4.424 -9.905 1.00 89.75 83 LEU A C 1
ATOM 652 O O . LEU A 1 83 ? -0.092 4.742 -10.914 1.00 89.75 83 LEU A O 1
ATOM 656 N N . GLU A 1 84 ? -1.190 3.197 -9.702 1.00 87.56 84 GLU A N 1
ATOM 657 C CA . GLU A 1 84 ? -1.022 2.089 -10.650 1.00 87.56 84 GLU A CA 1
ATOM 658 C C . GLU A 1 84 ? -1.630 2.419 -12.017 1.00 87.56 84 GLU A C 1
ATOM 660 O O . GLU A 1 84 ? -1.009 2.212 -13.062 1.00 87.56 84 GLU A O 1
ATOM 665 N N . LYS A 1 85 ? -2.838 2.990 -12.029 1.00 91.00 85 LYS A N 1
ATOM 666 C CA . LYS A 1 85 ? -3.500 3.369 -13.276 1.00 91.00 85 LYS A CA 1
ATOM 667 C C . LYS A 1 85 ? -2.784 4.514 -13.984 1.00 91.00 85 LYS A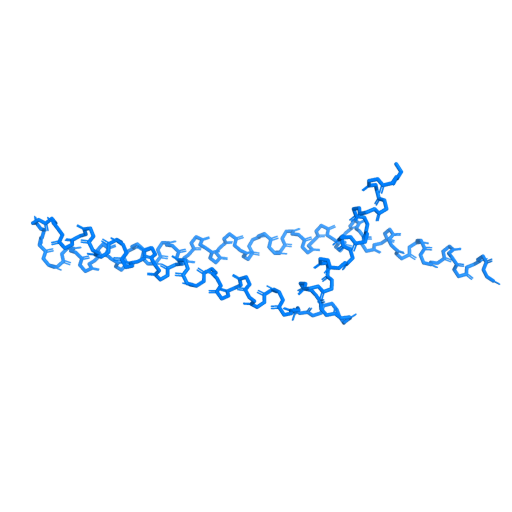 C 1
ATOM 669 O O . LYS A 1 85 ? -2.658 4.491 -15.205 1.00 91.00 85 LYS A O 1
ATOM 674 N N . TRP A 1 86 ? -2.322 5.503 -13.226 1.00 90.81 86 TRP A N 1
ATOM 675 C CA . TRP A 1 86 ? -1.622 6.656 -13.783 1.00 90.81 86 TRP A CA 1
ATOM 676 C C . TRP A 1 86 ? -0.249 6.278 -14.332 1.00 90.81 86 TRP A C 1
ATOM 678 O O . TRP A 1 86 ? 0.107 6.711 -15.425 1.00 90.81 86 TRP A O 1
ATOM 688 N N . SER A 1 87 ? 0.492 5.429 -13.613 1.00 84.44 87 SER A N 1
ATOM 689 C CA . SER A 1 87 ? 1.773 4.919 -14.088 1.00 84.44 87 SER A CA 1
ATOM 690 C C . SER A 1 87 ? 1.586 4.090 -15.349 1.00 84.44 87 SER A C 1
ATOM 692 O O . SER A 1 87 ? 2.272 4.349 -16.327 1.00 84.44 87 SER A O 1
ATOM 694 N N . SER A 1 88 ? 0.630 3.154 -15.363 1.00 87.19 88 SER A N 1
ATOM 695 C CA . SER A 1 88 ? 0.398 2.284 -16.525 1.00 87.19 88 SER A CA 1
ATOM 696 C C . SER A 1 88 ? 0.057 3.100 -17.769 1.00 87.19 88 SER A C 1
ATOM 698 O O . SER A 1 88 ? 0.677 2.918 -18.807 1.00 87.19 88 SER A O 1
ATOM 700 N N . TRP A 1 89 ? -0.838 4.084 -17.631 1.00 91.25 89 TRP A N 1
ATOM 701 C CA . TRP A 1 89 ? -1.155 5.003 -18.722 1.00 91.25 89 TRP A CA 1
ATOM 702 C C . TRP A 1 89 ? 0.083 5.753 -19.244 1.00 91.25 89 TRP A C 1
ATOM 704 O O . TRP A 1 89 ? 0.285 5.833 -20.451 1.00 91.25 89 TRP A O 1
ATOM 714 N N . TYR A 1 90 ? 0.933 6.269 -18.350 1.00 89.31 90 TYR A N 1
ATOM 715 C CA . TYR A 1 90 ? 2.162 6.964 -18.743 1.00 89.31 90 TYR A CA 1
ATOM 716 C C . TYR A 1 90 ? 3.149 6.041 -19.477 1.00 89.31 90 TYR A C 1
ATOM 718 O O . TYR A 1 90 ? 3.766 6.451 -20.461 1.00 89.31 90 TYR A O 1
ATOM 726 N N . PHE A 1 91 ? 3.304 4.798 -19.009 1.00 83.38 91 PHE A N 1
ATOM 727 C CA . PHE A 1 91 ? 4.185 3.816 -19.641 1.00 83.38 91 PHE A CA 1
ATOM 728 C C . PHE A 1 91 ? 3.685 3.419 -21.032 1.00 83.38 91 PHE A C 1
ATOM 730 O O . PHE A 1 91 ? 4.480 3.426 -21.973 1.00 83.38 91 PHE A O 1
ATOM 737 N N . ASP A 1 92 ? 2.390 3.148 -21.173 1.00 88.00 92 ASP A N 1
ATOM 738 C CA . ASP A 1 92 ? 1.783 2.755 -22.447 1.00 88.00 92 ASP A CA 1
ATOM 739 C C . ASP A 1 92 ? 1.877 3.866 -23.501 1.00 88.00 92 ASP A C 1
ATOM 741 O O . ASP A 1 92 ? 2.165 3.588 -24.662 1.00 88.00 92 ASP A O 1
ATOM 745 N N . GLU A 1 93 ? 1.669 5.126 -23.107 1.00 90.12 93 GLU A N 1
ATOM 746 C CA . GLU A 1 93 ? 1.638 6.250 -24.049 1.00 90.12 93 GLU A CA 1
ATOM 747 C C . GLU A 1 93 ? 3.039 6.723 -24.464 1.00 90.12 93 GLU A C 1
ATOM 749 O O . GLU A 1 93 ? 3.249 7.131 -25.605 1.00 90.12 93 GLU A O 1
ATOM 754 N N . HIS A 1 94 ? 4.010 6.707 -23.547 1.00 85.62 94 HIS A N 1
ATOM 755 C CA . HIS A 1 94 ? 5.299 7.370 -23.778 1.00 85.62 94 HIS A CA 1
ATOM 756 C C . HIS A 1 94 ? 6.502 6.434 -23.804 1.00 85.62 94 HIS A C 1
ATOM 758 O O . HIS A 1 94 ? 7.476 6.728 -24.493 1.00 85.62 94 HIS A O 1
ATOM 764 N N . ILE A 1 95 ? 6.471 5.327 -23.061 1.00 82.56 95 ILE A N 1
ATOM 765 C CA . ILE A 1 95 ? 7.656 4.482 -22.869 1.00 82.56 95 ILE A CA 1
ATOM 766 C C . ILE A 1 95 ? 7.641 3.285 -23.818 1.00 82.56 95 ILE A C 1
ATOM 768 O O . ILE A 1 95 ? 8.635 3.031 -24.496 1.00 82.56 95 ILE A O 1
ATOM 772 N N . VAL A 1 96 ? 6.509 2.584 -23.926 1.00 85.88 96 VAL A N 1
ATOM 773 C CA . VAL A 1 96 ? 6.370 1.417 -24.811 1.00 85.88 96 VAL A CA 1
ATOM 774 C C . VAL A 1 96 ? 6.591 1.773 -26.290 1.00 85.88 96 VAL A C 1
ATOM 776 O O . VAL A 1 96 ? 7.337 1.046 -26.950 1.00 85.88 96 VAL A O 1
ATOM 779 N N . PRO A 1 97 ? 6.037 2.875 -26.839 1.00 85.62 97 PRO A N 1
ATOM 780 C CA . PRO A 1 97 ? 6.250 3.223 -28.244 1.00 85.62 97 PRO A CA 1
ATOM 781 C C . PRO A 1 97 ? 7.721 3.527 -28.544 1.00 85.62 97 PRO A C 1
ATOM 783 O O . PRO A 1 97 ? 8.255 3.036 -29.536 1.00 85.62 97 PRO A O 1
ATOM 786 N N . ALA A 1 98 ? 8.396 4.253 -27.646 1.00 82.75 98 ALA A N 1
ATOM 787 C CA . ALA A 1 98 ? 9.815 4.566 -27.780 1.00 82.75 98 ALA A CA 1
ATOM 788 C C . ALA A 1 98 ? 10.687 3.297 -27.753 1.00 82.75 98 ALA A C 1
ATOM 790 O O . ALA A 1 98 ? 11.557 3.136 -28.605 1.00 82.75 98 ALA A O 1
ATOM 791 N N . GLN A 1 99 ? 10.405 2.348 -26.850 1.00 80.44 99 GLN A N 1
ATOM 792 C CA . GLN A 1 99 ? 11.102 1.055 -26.845 1.00 80.44 99 GLN A CA 1
ATOM 793 C C . GLN A 1 99 ? 10.886 0.275 -28.146 1.00 80.44 99 GLN A C 1
ATOM 795 O O . GLN A 1 99 ? 11.825 -0.311 -28.675 1.00 80.44 99 GLN A O 1
ATOM 800 N N . GLN A 1 100 ? 9.665 0.254 -28.687 1.00 84.56 100 GLN A N 1
ATOM 801 C CA . GLN A 1 100 ? 9.378 -0.461 -29.935 1.00 84.56 100 GLN A CA 1
ATOM 802 C C . GLN A 1 100 ? 10.105 0.139 -31.145 1.00 84.56 100 GLN A C 1
ATOM 804 O O . GLN A 1 100 ? 10.489 -0.600 -32.051 1.00 84.56 100 GLN A O 1
ATOM 809 N N . GLU A 1 101 ? 10.292 1.457 -31.181 1.00 84.62 101 GLU A N 1
ATOM 810 C CA . GLU A 1 101 ? 11.103 2.113 -32.209 1.00 84.62 101 GLU A CA 1
ATOM 811 C C . GLU A 1 101 ? 12.582 1.727 -32.095 1.00 84.62 101 GLU A C 1
ATOM 813 O O . GLU A 1 101 ? 13.195 1.397 -33.110 1.00 84.62 101 GLU A O 1
ATOM 818 N N . GLU A 1 102 ? 13.135 1.682 -30.880 1.00 80.00 102 GLU A N 1
ATOM 819 C CA . GLU A 1 102 ? 14.511 1.226 -30.642 1.00 80.00 102 GLU A CA 1
ATOM 820 C C . GLU A 1 102 ? 14.718 -0.240 -31.057 1.00 80.00 102 GLU A C 1
ATOM 822 O O . GLU 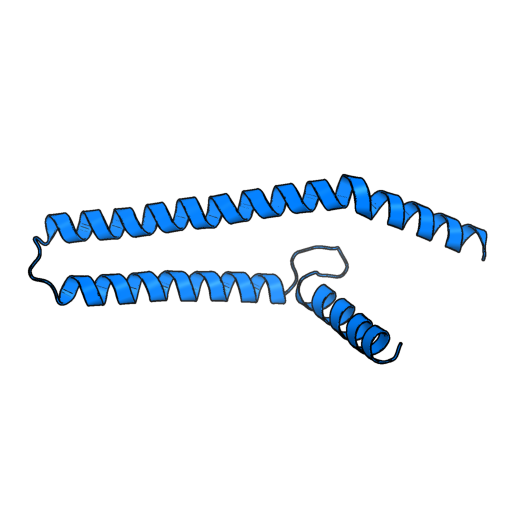A 1 102 ? 15.682 -0.543 -31.762 1.00 80.00 102 GLU A O 1
ATOM 827 N N . TYR A 1 103 ? 13.797 -1.146 -30.702 1.00 83.75 103 TYR A N 1
ATOM 828 C CA . TYR A 1 103 ? 13.866 -2.554 -31.123 1.00 83.75 103 TYR A CA 1
ATOM 829 C C . TYR A 1 103 ? 13.847 -2.709 -32.648 1.00 83.75 103 TYR A C 1
ATOM 831 O O . TYR A 1 103 ? 14.675 -3.434 -33.198 1.00 83.75 103 TYR A O 1
ATOM 839 N N . LYS A 1 104 ? 12.974 -1.973 -33.348 1.00 84.00 104 LYS A N 1
ATOM 840 C CA . LYS A 1 104 ? 12.931 -1.985 -34.821 1.00 84.00 104 LYS A CA 1
ATOM 841 C C . LYS A 1 104 ? 14.218 -1.453 -35.450 1.00 84.00 104 LYS A C 1
ATOM 843 O O . LYS A 1 104 ? 14.628 -1.942 -36.498 1.00 84.00 104 LYS A O 1
ATOM 848 N N . GLN A 1 105 ? 14.845 -0.442 -34.849 1.00 81.19 105 GLN A N 1
ATOM 849 C CA . GLN A 1 105 ? 16.120 0.086 -35.340 1.00 81.19 105 GLN A CA 1
ATOM 850 C C . GLN A 1 105 ? 17.272 -0.903 -35.149 1.00 81.19 105 GLN A C 1
ATOM 852 O O . GLN A 1 105 ? 18.125 -0.981 -36.028 1.00 81.19 105 GLN A O 1
ATOM 857 N N . MET A 1 106 ? 17.284 -1.667 -34.052 1.00 79.38 106 MET A N 1
ATOM 858 C CA . MET A 1 106 ? 18.271 -2.731 -33.837 1.00 79.38 106 MET A CA 1
ATOM 859 C C . MET A 1 106 ? 18.108 -3.881 -34.842 1.00 79.38 106 MET A C 1
ATOM 861 O O . MET A 1 106 ? 19.096 -4.275 -35.449 1.00 79.38 106 MET A O 1
ATOM 865 N N . GLU A 1 107 ? 16.881 -4.353 -35.098 1.00 79.62 107 GLU A N 1
ATOM 866 C CA . GLU A 1 107 ? 16.624 -5.414 -36.095 1.00 79.62 107 GLU A CA 1
ATOM 867 C C . GLU A 1 107 ? 17.008 -5.012 -37.528 1.00 79.62 107 GLU A C 1
ATOM 869 O O . GLU A 1 107 ? 17.368 -5.860 -38.334 1.00 79.62 107 GLU A O 1
ATOM 874 N N . LEU A 1 108 ? 16.931 -3.722 -37.870 1.00 76.75 108 LEU A N 1
ATOM 875 C CA . LEU A 1 108 ? 17.337 -3.210 -39.185 1.00 76.75 108 LEU A CA 1
ATOM 876 C C . LEU A 1 108 ? 18.862 -3.057 -39.344 1.00 76.75 108 LEU A C 1
ATOM 878 O O . LEU A 1 108 ? 19.322 -2.765 -40.450 1.00 76.75 108 LEU A O 1
ATOM 882 N N . GLN A 1 109 ? 19.629 -3.172 -38.255 1.00 69.50 109 GLN A N 1
ATOM 883 C CA . GLN A 1 109 ? 21.090 -3.029 -38.236 1.00 69.50 109 GLN A CA 1
ATOM 884 C C . GLN A 1 109 ? 21.843 -4.371 -38.160 1.00 69.50 109 GLN A C 1
ATOM 886 O O . GLN A 1 109 ? 23.059 -4.364 -38.367 1.00 69.50 109 GLN A O 1
ATOM 891 N N . GLU A 1 110 ? 21.151 -5.485 -37.892 1.00 57.12 110 GLU A N 1
ATOM 892 C CA . GLU A 1 110 ? 21.659 -6.867 -38.028 1.00 57.12 110 GLU A CA 1
ATOM 893 C C . GLU A 1 110 ? 21.459 -7.429 -39.447 1.00 57.12 110 GLU A C 1
ATOM 895 O O . GLU A 1 110 ? 22.340 -8.207 -39.886 1.00 57.12 110 GLU A O 1
#

Radius of gyration: 22.15 Å; chains: 1; bounding box: 50×20×69 Å